Protein AF-A0A452ZER0-F1 (afdb_monomer_lite)

Secondary structure (DSSP, 8-state):
-------------------------------PPPPPPHHHHHHHHHHHHHHHHH---SSHHHHHHHHHHHHHHHHHHHH-

Foldseek 3Di:
DDPDPDDDDDDDDDDDDDDDDPPPPPPPPPVPDPDDDPVNVLVVLVVVLVVLVPDDDPDPVSVVVSVVSNVVSVVSNVVD

pLDDT: mean 77.19, std 20.68, range [39.0, 97.56]

Sequence (80 aa):
MIVLLAASETVLSISVENNTEPEVVKGPEFTQLPQISDEDMLFLYKWMLEEYRLMKPKNAEEKERIDTAKALLKELIRTK

Organism: Aegilops tauschii subsp. strangulata (NCBI:txid200361)

Structure (mmCIF, N/CA/C/O backbone):
data_AF-A0A452ZER0-F1
#
_entry.id   AF-A0A452ZER0-F1
#
loop_
_atom_site.group_PDB
_atom_site.id
_atom_site.type_symbol
_atom_site.label_atom_id
_atom_site.label_alt_id
_atom_site.label_comp_id
_atom_site.label_asym_id
_atom_site.label_entity_id
_atom_site.label_seq_id
_atom_site.pdbx_PDB_ins_code
_atom_site.Cartn_x
_atom_site.Cartn_y
_atom_site.Cartn_z
_atom_site.occupancy
_atom_site.B_iso_or_equiv
_atom_site.auth_seq_id
_atom_site.auth_comp_id
_atom_site.auth_asym_id
_atom_site.auth_atom_id
_atom_site.pdbx_PDB_model_num
ATOM 1 N N . MET A 1 1 ? 37.769 -49.846 7.724 1.00 44.50 1 MET A N 1
ATOM 2 C CA . MET A 1 1 ? 37.643 -48.940 8.885 1.00 44.50 1 MET A CA 1
ATOM 3 C C . MET A 1 1 ? 36.377 -48.129 8.701 1.00 44.50 1 MET A C 1
ATOM 5 O O . MET A 1 1 ? 36.350 -47.249 7.856 1.00 44.50 1 MET A O 1
ATOM 9 N N . ILE A 1 2 ? 35.311 -48.503 9.405 1.00 39.00 2 ILE A N 1
ATOM 10 C CA . ILE A 1 2 ? 34.051 -47.754 9.431 1.00 39.00 2 ILE A CA 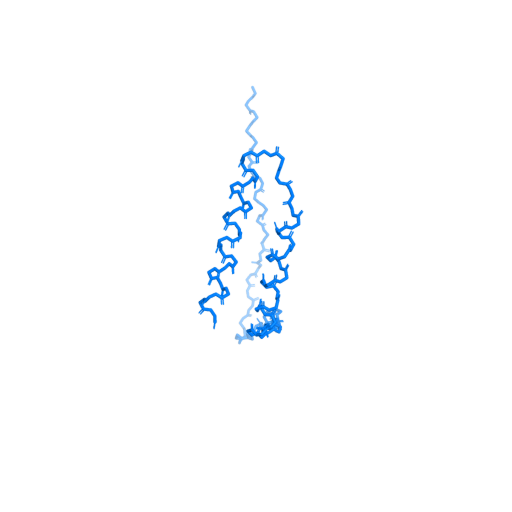1
ATOM 11 C C . ILE A 1 2 ? 34.201 -46.745 10.567 1.00 39.00 2 ILE A C 1
ATOM 13 O O . ILE A 1 2 ? 34.298 -47.145 11.723 1.00 39.00 2 ILE A O 1
ATOM 17 N N . VAL A 1 3 ? 34.294 -45.457 10.241 1.00 46.75 3 VAL A N 1
ATOM 18 C CA . VAL A 1 3 ? 34.246 -44.388 11.244 1.00 46.75 3 VAL A CA 1
ATOM 19 C C . VAL A 1 3 ? 32.779 -44.018 11.415 1.00 46.75 3 VAL A C 1
ATOM 21 O O . VAL A 1 3 ? 32.210 -43.290 10.607 1.00 46.75 3 VAL A O 1
ATOM 24 N N . LEU A 1 4 ? 32.156 -44.597 12.439 1.00 46.53 4 LEU A N 1
ATOM 25 C CA . LEU A 1 4 ? 30.833 -44.213 12.910 1.00 46.53 4 LEU A CA 1
ATOM 26 C C . LEU A 1 4 ? 31.018 -42.962 13.782 1.00 46.53 4 LEU A C 1
ATOM 28 O O . LEU A 1 4 ? 31.526 -43.054 14.898 1.00 46.53 4 LEU A O 1
ATOM 32 N N . LEU A 1 5 ? 30.669 -41.786 13.260 1.00 49.62 5 LEU A N 1
ATOM 33 C CA . LEU A 1 5 ? 30.627 -40.552 14.044 1.00 49.62 5 LEU A CA 1
ATOM 34 C C . LEU A 1 5 ? 29.327 -40.559 14.858 1.00 49.62 5 LEU A C 1
ATOM 36 O O . LEU A 1 5 ? 28.275 -40.143 14.378 1.00 49.62 5 LEU A O 1
ATOM 40 N N . ALA A 1 6 ? 29.401 -41.128 16.060 1.00 48.88 6 ALA A N 1
ATOM 41 C CA . ALA A 1 6 ? 28.313 -41.125 17.026 1.00 48.88 6 ALA A CA 1
ATOM 42 C C . ALA A 1 6 ? 28.145 -39.721 17.628 1.00 48.88 6 ALA A C 1
ATOM 44 O O . ALA A 1 6 ? 29.126 -39.050 17.953 1.00 48.88 6 ALA A O 1
ATOM 45 N N . ALA A 1 7 ? 26.890 -39.291 17.748 1.00 52.75 7 ALA A N 1
ATOM 46 C CA . ALA A 1 7 ? 26.485 -38.040 18.369 1.00 52.75 7 ALA A CA 1
ATOM 47 C C . ALA A 1 7 ? 26.998 -37.946 19.818 1.00 52.75 7 ALA A C 1
ATOM 49 O O . ALA A 1 7 ? 26.824 -38.877 20.603 1.00 52.75 7 ALA A O 1
ATOM 50 N N . SER A 1 8 ? 27.596 -36.810 20.185 1.00 51.81 8 SER A N 1
ATOM 51 C CA . SER A 1 8 ? 27.806 -36.457 21.591 1.00 51.81 8 SER A CA 1
ATOM 52 C C . SER A 1 8 ? 26.594 -35.681 22.085 1.00 51.81 8 SER A C 1
ATOM 54 O O . SER A 1 8 ? 26.513 -34.465 21.935 1.00 51.81 8 SER A O 1
ATOM 56 N N . GLU A 1 9 ? 25.652 -36.401 22.683 1.00 53.50 9 GLU A N 1
ATOM 57 C CA . GLU A 1 9 ? 24.686 -35.821 23.608 1.00 53.50 9 GLU A CA 1
ATOM 58 C C . GLU A 1 9 ? 25.386 -35.647 24.959 1.00 53.50 9 GLU A C 1
ATOM 60 O O . GLU A 1 9 ? 25.714 -36.615 25.649 1.00 53.50 9 GLU A O 1
ATOM 65 N N . THR A 1 10 ? 25.667 -34.398 25.327 1.00 46.38 10 THR A N 1
ATOM 66 C CA . THR A 1 10 ? 26.147 -34.067 26.669 1.00 46.38 10 THR A CA 1
ATOM 67 C C . THR A 1 10 ? 24.968 -34.154 27.629 1.00 46.38 10 THR A C 1
ATOM 69 O O . THR A 1 10 ? 24.184 -33.215 27.762 1.00 46.38 10 THR A O 1
ATOM 72 N N . VAL A 1 11 ? 24.852 -35.293 28.309 1.00 56.69 11 VAL A N 1
ATOM 73 C CA . VAL A 1 11 ? 24.029 -35.438 29.510 1.00 56.69 11 VAL A CA 1
ATOM 74 C C . VAL A 1 11 ? 24.691 -34.663 30.649 1.00 56.69 11 VAL A C 1
ATOM 76 O O . VAL A 1 11 ? 25.722 -35.063 31.187 1.00 56.69 11 VAL A O 1
ATOM 79 N N . LEU A 1 12 ? 24.123 -33.509 30.995 1.00 53.62 12 LEU A N 1
ATOM 80 C CA . LEU A 1 12 ? 24.498 -32.780 32.201 1.00 53.62 12 LEU A CA 1
ATOM 81 C C . LEU A 1 12 ? 23.623 -33.293 33.344 1.00 53.62 12 LEU A C 1
ATOM 83 O O . LEU A 1 12 ? 22.435 -32.990 33.439 1.00 53.62 12 LEU A O 1
ATOM 87 N N . SER A 1 13 ? 24.236 -34.137 34.168 1.00 48.56 13 SER A N 1
ATOM 88 C CA . SER A 1 13 ? 23.692 -34.668 35.410 1.00 48.56 13 SER A CA 1
ATOM 89 C C . SER A 1 13 ? 23.230 -33.535 36.326 1.00 48.56 13 SER A C 1
ATOM 91 O O . SER A 1 13 ? 24.034 -32.689 36.715 1.00 48.56 13 SER A O 1
ATOM 93 N N . ILE A 1 14 ? 21.957 -33.548 36.716 1.00 54.03 14 ILE A N 1
ATOM 94 C CA . ILE A 1 14 ? 21.448 -32.747 37.830 1.00 54.03 14 ILE A CA 1
ATOM 95 C C . ILE A 1 14 ? 20.989 -33.718 38.911 1.00 54.03 14 ILE A C 1
ATOM 97 O O . ILE A 1 14 ? 20.113 -34.557 38.695 1.00 54.03 14 ILE A O 1
ATOM 101 N N . SER A 1 15 ? 21.673 -33.631 40.049 1.00 49.34 15 SER A N 1
ATOM 102 C CA . SER A 1 15 ? 21.417 -34.404 41.256 1.00 49.34 15 SER A CA 1
ATOM 103 C C . SER A 1 15 ? 20.068 -34.049 41.879 1.00 49.34 15 SER A C 1
ATOM 105 O O . SER A 1 15 ? 19.603 -32.913 41.817 1.00 49.34 15 SER A O 1
ATOM 107 N N . VAL A 1 16 ? 19.478 -35.077 42.479 1.00 47.94 16 VAL A 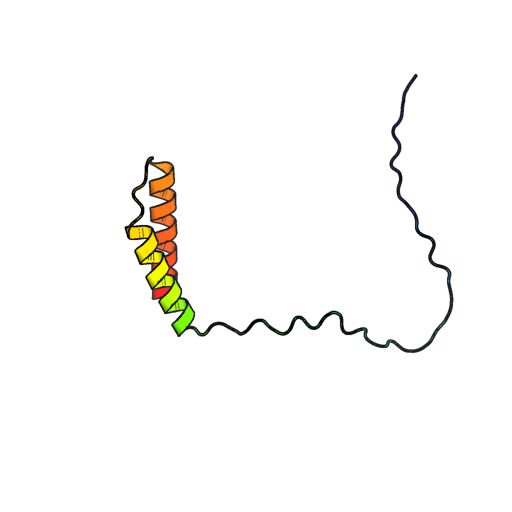N 1
ATOM 108 C CA . VAL A 1 16 ? 18.216 -35.112 43.222 1.00 47.94 16 VAL A CA 1
ATOM 109 C C . VAL A 1 16 ? 18.307 -34.342 44.552 1.00 47.94 16 VAL A C 1
ATOM 111 O O . VAL A 1 16 ? 19.391 -34.220 45.116 1.00 47.94 16 VAL A O 1
ATOM 114 N N . GLU A 1 17 ? 17.122 -33.959 45.052 1.00 45.62 17 GLU A N 1
ATOM 115 C CA . GLU A 1 17 ? 16.773 -33.466 46.402 1.00 45.62 17 GLU A CA 1
ATOM 116 C C . GLU A 1 17 ? 17.067 -31.978 46.662 1.00 45.62 17 GLU A C 1
ATOM 118 O O . GLU A 1 17 ? 18.176 -31.510 46.472 1.00 45.62 17 GLU A O 1
ATOM 123 N N . ASN A 1 18 ? 16.132 -31.150 47.134 1.00 47.03 18 ASN A N 1
ATOM 124 C CA . ASN A 1 18 ? 15.015 -31.425 48.030 1.00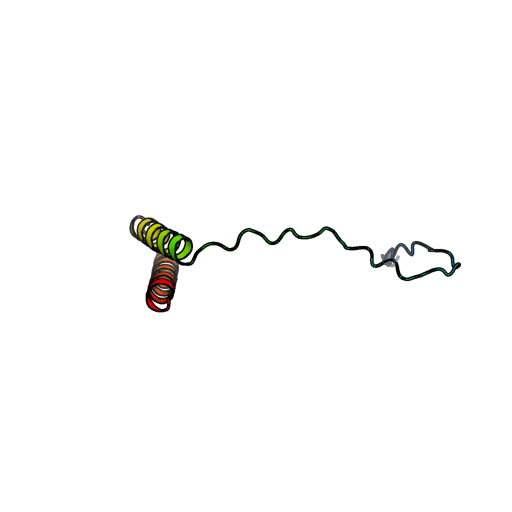 47.03 18 ASN A CA 1
ATOM 125 C C . ASN A 1 18 ? 13.956 -30.298 47.994 1.00 47.03 18 ASN A C 1
ATOM 127 O O . ASN A 1 18 ? 14.157 -29.189 47.516 1.00 47.03 18 ASN A O 1
ATOM 131 N N . ASN A 1 19 ? 12.790 -30.689 48.484 1.00 53.16 19 ASN A N 1
ATOM 132 C CA . ASN A 1 19 ? 11.485 -30.047 48.542 1.00 53.16 19 ASN A CA 1
ATOM 133 C C . ASN A 1 19 ? 11.460 -28.688 49.280 1.00 53.16 19 ASN A C 1
ATOM 135 O O . ASN A 1 19 ? 11.887 -28.663 50.430 1.00 53.16 19 ASN A O 1
ATOM 139 N N . THR A 1 20 ? 10.892 -27.622 48.687 1.00 51.69 20 THR A N 1
ATOM 140 C CA . THR A 1 20 ? 10.105 -26.540 49.345 1.00 51.69 20 THR A CA 1
ATOM 141 C C . THR A 1 20 ? 9.486 -25.626 48.268 1.00 51.69 20 THR A C 1
ATOM 143 O O . THR A 1 20 ? 10.232 -25.087 47.466 1.00 51.69 20 THR A O 1
ATOM 146 N N . GLU A 1 21 ? 8.150 -25.483 48.288 1.00 48.75 21 GLU A N 1
ATOM 147 C CA . GLU A 1 21 ? 7.287 -24.428 47.698 1.00 48.75 21 GLU A CA 1
ATOM 148 C C . GLU A 1 21 ? 7.532 -23.988 46.225 1.00 48.75 21 GLU A C 1
ATOM 150 O O . GLU A 1 21 ? 8.625 -23.543 45.883 1.00 48.75 21 GLU A O 1
ATOM 155 N N . PRO A 1 22 ? 6.524 -23.999 45.323 1.00 53.16 22 PRO A N 1
ATOM 156 C CA . PRO A 1 22 ? 6.687 -23.444 43.980 1.00 53.16 22 PRO A CA 1
ATOM 157 C C . PRO A 1 22 ? 6.755 -21.911 44.043 1.00 53.16 22 PRO A C 1
ATOM 159 O O . PRO A 1 22 ? 5.759 -21.215 43.839 1.00 53.16 22 PRO A O 1
ATOM 162 N N . GLU A 1 23 ? 7.941 -21.365 44.298 1.00 57.50 23 GLU A N 1
ATOM 163 C CA . GLU A 1 23 ? 8.238 -19.979 43.966 1.00 57.50 23 GLU A CA 1
ATOM 164 C C . GLU A 1 23 ? 8.181 -19.884 42.436 1.00 57.50 23 GLU A C 1
ATOM 166 O O . GLU A 1 23 ? 9.069 -20.344 41.716 1.00 57.50 23 GLU A O 1
ATOM 171 N N . VAL A 1 24 ? 7.052 -19.390 41.921 1.00 60.06 24 VAL A N 1
ATOM 172 C CA . VAL A 1 24 ? 6.855 -19.107 40.501 1.00 60.06 24 VAL A CA 1
ATOM 173 C C . VAL A 1 24 ? 7.930 -18.104 40.109 1.00 60.06 24 VAL A C 1
ATOM 175 O O . VAL A 1 24 ? 7.787 -16.903 40.331 1.00 60.06 24 VAL A O 1
ATOM 178 N N . VAL A 1 25 ? 9.023 -18.609 39.541 1.00 56.50 25 VAL A N 1
ATOM 179 C CA . VAL A 1 25 ? 10.053 -17.795 38.910 1.00 56.50 25 VAL A CA 1
ATOM 180 C C . VAL A 1 25 ? 9.356 -17.065 37.769 1.00 56.50 25 VAL A C 1
ATOM 182 O O . VAL A 1 25 ? 9.145 -17.618 36.688 1.00 56.50 25 VAL A O 1
ATOM 185 N N . LYS A 1 26 ? 8.921 -15.829 38.034 1.00 60.97 26 LYS A N 1
ATOM 186 C CA . LYS A 1 26 ? 8.467 -14.894 37.011 1.00 60.97 26 LYS A CA 1
ATOM 187 C C . LYS A 1 26 ? 9.669 -14.726 36.086 1.00 60.97 26 LYS A C 1
ATOM 189 O O . LYS A 1 26 ? 10.627 -14.037 36.431 1.00 60.97 26 LYS A O 1
ATOM 194 N N . GLY A 1 27 ? 9.657 -15.437 34.955 1.00 65.44 27 GLY A N 1
ATOM 195 C CA . GLY A 1 27 ? 10.613 -15.228 33.870 1.00 65.44 27 GLY A CA 1
ATOM 196 C C . GLY A 1 27 ? 10.663 -13.742 33.501 1.00 65.44 27 GLY A C 1
ATOM 197 O O . GLY A 1 27 ? 9.777 -12.999 33.937 1.00 65.44 27 GLY A O 1
ATOM 198 N N . PRO A 1 28 ? 11.676 -13.288 32.737 1.00 63.56 28 PRO A N 1
ATOM 199 C CA . PRO A 1 28 ? 11.829 -11.875 32.415 1.00 63.56 28 PRO A CA 1
ATOM 200 C C . PRO A 1 28 ? 10.476 -11.342 31.965 1.00 63.56 28 PRO A C 1
ATOM 202 O O . PRO A 1 28 ? 9.886 -11.839 31.005 1.00 63.56 28 PRO A O 1
ATOM 205 N N . GLU A 1 29 ? 9.943 -10.419 32.759 1.00 61.41 29 GLU A N 1
ATOM 206 C CA . GLU A 1 29 ? 8.703 -9.737 32.467 1.00 61.41 29 GLU A CA 1
ATOM 207 C C . GLU A 1 29 ? 8.944 -9.076 31.120 1.00 61.41 29 GLU A C 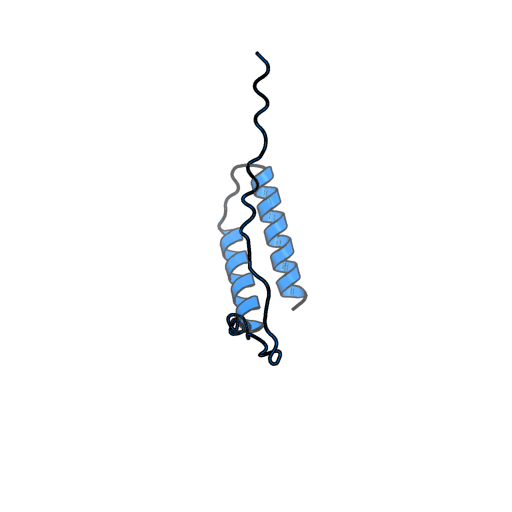1
ATOM 209 O O . GLU A 1 29 ? 9.687 -8.102 31.026 1.00 61.41 29 GLU A O 1
ATOM 214 N N . PHE A 1 30 ? 8.415 -9.675 30.051 1.00 60.22 30 PHE A N 1
ATOM 215 C CA . PHE A 1 30 ? 8.299 -8.994 28.779 1.00 60.22 30 PHE A CA 1
ATOM 216 C C . PHE A 1 30 ? 7.350 -7.842 29.069 1.00 60.22 30 PHE A C 1
ATOM 218 O O . PHE A 1 30 ? 6.131 -7.997 28.982 1.00 60.22 30 PHE A O 1
ATOM 225 N N . THR A 1 31 ? 7.911 -6.724 29.534 1.00 64.31 31 THR A N 1
ATOM 226 C CA . THR A 1 31 ? 7.214 -5.460 29.687 1.00 64.31 31 THR A CA 1
ATOM 227 C C . THR A 1 31 ? 6.509 -5.272 28.365 1.00 64.31 31 THR A C 1
ATOM 229 O O . THR A 1 31 ? 7.173 -5.217 27.327 1.00 64.31 31 THR A O 1
ATOM 232 N N . GLN A 1 32 ? 5.179 -5.349 28.390 1.00 65.75 32 GLN A N 1
ATOM 233 C CA . GLN A 1 32 ? 4.377 -5.349 27.177 1.00 65.75 32 GLN A CA 1
ATOM 234 C C . GLN A 1 32 ? 4.851 -4.163 26.345 1.00 65.75 32 GLN A C 1
ATOM 236 O O . GLN A 1 32 ? 4.846 -3.031 26.836 1.00 65.75 32 GLN A O 1
ATOM 241 N N . LEU A 1 33 ? 5.361 -4.434 25.138 1.00 68.19 33 LEU A N 1
ATOM 242 C CA . LEU A 1 33 ? 5.7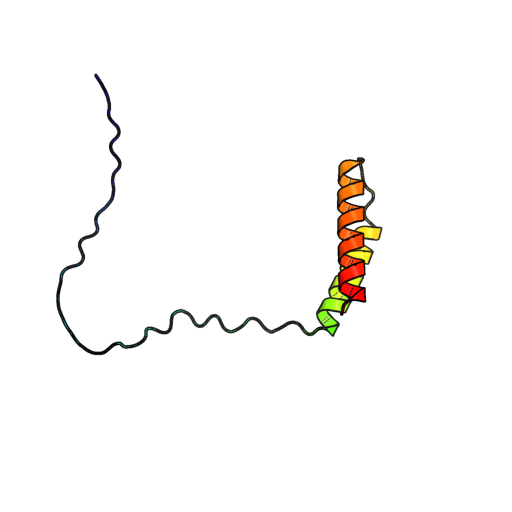54 -3.366 24.227 1.00 68.19 33 LEU A CA 1
ATOM 243 C C . LEU A 1 33 ? 4.564 -2.405 24.128 1.00 68.19 33 LEU A C 1
ATOM 245 O O . LEU A 1 33 ? 3.423 -2.883 24.087 1.00 68.19 33 LEU A O 1
ATOM 249 N N . PRO A 1 34 ? 4.799 -1.081 24.141 1.00 71.94 34 PRO A N 1
ATOM 250 C CA . PRO A 1 34 ? 3.711 -0.122 24.063 1.00 71.94 34 PRO A CA 1
ATOM 251 C C . PRO A 1 34 ? 2.837 -0.474 22.860 1.00 71.94 34 PRO A C 1
ATOM 253 O O . PRO A 1 34 ? 3.338 -0.644 21.746 1.00 71.94 34 PRO A O 1
ATOM 256 N N . GLN A 1 35 ? 1.539 -0.658 23.107 1.00 78.31 35 GLN A N 1
ATOM 257 C CA . GLN A 1 35 ? 0.599 -0.936 22.032 1.00 78.31 35 GLN A CA 1
ATOM 258 C C . GLN A 1 35 ? 0.521 0.317 21.162 1.00 78.31 35 GLN A C 1
ATOM 260 O O . GLN A 1 35 ? 0.178 1.392 21.649 1.00 78.31 35 GLN A O 1
ATOM 265 N N . ILE A 1 36 ? 0.915 0.189 19.897 1.00 82.75 36 ILE A N 1
ATOM 266 C CA . ILE A 1 36 ? 0.845 1.283 18.929 1.00 82.75 36 ILE A CA 1
ATOM 267 C C . ILE A 1 36 ? -0.635 1.636 18.726 1.00 82.75 36 ILE A C 1
ATOM 269 O O . ILE A 1 36 ? -1.461 0.741 18.533 1.00 82.75 36 ILE A O 1
ATOM 273 N N . SER A 1 37 ? -0.958 2.930 18.783 1.00 90.19 37 SER A N 1
ATOM 274 C CA . SER A 1 37 ? -2.314 3.434 18.550 1.00 90.19 37 SER A CA 1
ATOM 275 C C . SER A 1 37 ? -2.768 3.142 17.115 1.00 90.19 37 SER A C 1
ATOM 277 O O . SER A 1 37 ? -1.954 3.102 16.189 1.00 90.19 37 SER A O 1
ATOM 279 N N . ASP A 1 38 ? -4.074 2.986 16.891 1.00 89.94 38 ASP A N 1
ATOM 280 C CA . ASP A 1 38 ? -4.618 2.795 15.540 1.00 89.94 38 ASP A CA 1
ATOM 281 C C . ASP A 1 38 ? -4.279 3.979 14.615 1.00 89.94 38 ASP A C 1
ATOM 283 O O . ASP A 1 38 ? -3.991 3.785 13.433 1.00 89.94 38 ASP A O 1
ATOM 287 N N . GLU A 1 39 ? -4.228 5.201 15.152 1.00 91.38 39 GLU A N 1
ATOM 288 C CA . GLU A 1 39 ? -3.837 6.402 14.402 1.00 91.38 39 GLU A CA 1
ATOM 289 C C . GLU A 1 39 ? -2.380 6.337 13.922 1.00 91.38 39 GLU A C 1
ATOM 291 O O . GLU A 1 39 ? -2.093 6.643 12.761 1.00 91.38 39 GLU A O 1
ATOM 296 N N . ASP A 1 40 ? -1.476 5.873 14.787 1.00 92.81 40 ASP A N 1
ATOM 297 C CA . ASP A 1 40 ? -0.054 5.711 14.474 1.00 92.81 40 ASP A CA 1
ATOM 298 C C . ASP A 1 40 ? 0.152 4.621 13.415 1.00 92.81 40 ASP A C 1
ATOM 300 O O . ASP A 1 40 ? 0.940 4.795 12.480 1.00 92.81 40 ASP A O 1
ATOM 304 N N . MET A 1 41 ? -0.605 3.520 13.500 1.00 93.19 41 MET A N 1
ATOM 305 C CA . MET A 1 41 ? -0.601 2.480 12.466 1.00 93.19 41 MET A CA 1
ATOM 306 C C . MET A 1 41 ? -1.096 3.017 11.123 1.00 93.19 41 MET A C 1
ATOM 308 O O . MET A 1 41 ? -0.469 2.778 10.091 1.00 93.19 41 MET A O 1
ATOM 312 N N . LEU A 1 42 ? -2.197 3.774 11.114 1.00 94.75 42 LEU A N 1
ATOM 313 C CA . LEU A 1 42 ? -2.732 4.380 9.895 1.00 94.75 42 LEU A CA 1
ATOM 314 C C . LEU A 1 42 ? -1.749 5.373 9.271 1.00 94.75 42 LEU A C 1
ATOM 316 O O . LEU A 1 42 ? -1.593 5.395 8.045 1.00 94.75 42 LEU A O 1
ATOM 320 N N . PHE A 1 43 ? -1.084 6.188 10.091 1.00 95.31 43 PHE A N 1
ATOM 321 C CA . PHE A 1 43 ? -0.025 7.082 9.634 1.00 95.31 43 PHE A CA 1
ATOM 322 C C . PHE A 1 43 ? 1.118 6.291 8.990 1.00 95.31 43 PHE A C 1
ATOM 324 O O . PHE A 1 43 ? 1.509 6.590 7.858 1.00 95.31 43 PHE A O 1
ATOM 331 N N . LEU A 1 44 ? 1.587 5.233 9.657 1.00 95.44 44 LEU A N 1
ATOM 332 C CA . LEU A 1 44 ? 2.651 4.373 9.150 1.00 95.44 44 LEU A CA 1
ATOM 333 C C . LEU A 1 44 ? 2.272 3.715 7.817 1.00 95.44 44 LEU A C 1
ATOM 335 O O . LEU A 1 44 ? 3.058 3.755 6.873 1.00 95.44 44 LEU A O 1
ATOM 339 N N . TYR A 1 45 ? 1.064 3.160 7.695 1.00 95.94 45 TYR A N 1
ATOM 340 C CA . TYR A 1 45 ? 0.610 2.531 6.452 1.00 95.94 45 TYR A CA 1
ATOM 341 C C . TYR A 1 45 ? 0.505 3.532 5.300 1.00 95.94 45 TYR A C 1
ATOM 343 O O . TYR A 1 45 ? 0.905 3.223 4.175 1.00 95.94 45 TYR A O 1
ATOM 351 N N . LYS A 1 46 ? 0.018 4.751 5.558 1.00 95.88 46 LYS A N 1
ATOM 352 C CA . LYS A 1 46 ? -0.007 5.820 4.548 1.00 95.88 46 LYS A CA 1
ATOM 353 C C . LYS A 1 46 ? 1.404 6.206 4.113 1.00 95.88 46 LYS A C 1
ATOM 355 O O . LYS A 1 46 ? 1.641 6.353 2.916 1.00 95.88 46 LYS A O 1
ATOM 360 N N . TRP A 1 47 ? 2.330 6.327 5.062 1.00 97.31 47 TRP A N 1
ATOM 361 C CA . TRP A 1 47 ? 3.723 6.653 4.773 1.00 97.31 47 TRP A CA 1
ATOM 362 C C . TRP A 1 47 ? 4.412 5.551 3.958 1.00 97.31 47 TRP A C 1
ATOM 364 O O . TRP A 1 47 ? 4.980 5.830 2.906 1.00 97.31 47 TRP A O 1
ATOM 374 N N . MET A 1 48 ? 4.266 4.285 4.361 1.00 96.38 48 MET A N 1
ATOM 375 C CA . MET A 1 48 ? 4.780 3.142 3.601 1.00 96.38 48 MET A CA 1
ATOM 376 C C . MET A 1 48 ? 4.221 3.106 2.177 1.00 96.38 48 MET A C 1
ATOM 378 O O . MET A 1 48 ? 4.946 2.819 1.229 1.00 96.38 48 MET A O 1
ATOM 382 N N . LEU A 1 49 ? 2.928 3.389 2.003 1.00 96.75 49 LEU A N 1
ATOM 383 C CA . LEU A 1 49 ? 2.303 3.420 0.684 1.00 96.75 49 LEU A CA 1
ATOM 384 C C . LEU A 1 49 ? 2.923 4.498 -0.216 1.00 96.75 49 LEU A C 1
ATOM 386 O O . LEU A 1 49 ? 3.074 4.261 -1.417 1.00 96.75 49 LEU A O 1
ATOM 390 N N . GLU A 1 50 ? 3.303 5.644 0.350 1.00 96.50 50 GLU A N 1
ATOM 391 C CA . GLU A 1 50 ? 4.032 6.688 -0.371 1.00 96.50 50 GLU A CA 1
ATOM 392 C C . GLU A 1 50 ? 5.452 6.239 -0.733 1.00 96.50 50 GLU A C 1
ATOM 394 O O . GLU A 1 50 ? 5.853 6.362 -1.889 1.00 96.50 50 GLU A O 1
ATOM 399 N N . GLU A 1 51 ? 6.160 5.585 0.188 1.00 96.81 51 GLU A N 1
ATOM 400 C CA . GLU A 1 51 ? 7.477 4.997 -0.079 1.00 96.81 51 GLU A CA 1
ATOM 401 C C . GLU A 1 51 ? 7.421 4.020 -1.270 1.00 96.81 51 GLU A C 1
ATOM 403 O O . GLU A 1 51 ? 8.187 4.119 -2.232 1.00 96.81 51 GLU A O 1
ATOM 408 N N . TYR A 1 52 ? 6.421 3.133 -1.294 1.00 94.12 52 TYR A N 1
ATOM 409 C CA . TYR A 1 52 ? 6.203 2.203 -2.405 1.00 94.12 52 TYR A CA 1
ATOM 410 C C . TYR A 1 52 ? 5.790 2.891 -3.721 1.00 94.12 52 TYR A C 1
ATOM 412 O O . TYR A 1 52 ? 5.948 2.298 -4.794 1.00 94.12 52 TYR A O 1
ATOM 420 N N . ARG A 1 53 ? 5.237 4.113 -3.705 1.00 92.81 53 ARG A N 1
ATOM 421 C CA . ARG A 1 53 ? 4.961 4.887 -4.935 1.00 92.81 53 ARG A CA 1
ATOM 422 C C . ARG A 1 53 ? 6.228 5.460 -5.557 1.00 92.81 53 ARG A C 1
ATOM 424 O O . ARG A 1 53 ? 6.274 5.580 -6.780 1.00 92.81 53 ARG A O 1
ATOM 431 N N . LEU A 1 54 ? 7.235 5.764 -4.743 1.00 95.56 54 LEU A N 1
ATOM 432 C CA . LEU A 1 54 ? 8.533 6.255 -5.206 1.00 95.56 54 LEU A CA 1
ATOM 433 C C . LEU A 1 54 ? 9.386 5.142 -5.834 1.00 95.56 54 LEU A C 1
ATOM 435 O O . LEU A 1 54 ? 10.242 5.416 -6.679 1.00 95.56 54 LEU A O 1
ATOM 439 N N . MET A 1 55 ? 9.131 3.882 -5.470 1.00 94.44 55 MET A N 1
ATOM 440 C CA . MET A 1 55 ? 9.838 2.732 -6.031 1.00 94.44 55 MET A CA 1
ATOM 441 C C . MET A 1 55 ? 9.551 2.556 -7.528 1.00 94.44 55 MET A C 1
ATOM 443 O O . MET A 1 55 ? 8.402 2.425 -7.958 1.00 94.44 55 MET A O 1
ATOM 447 N N . LYS A 1 56 ? 10.623 2.490 -8.324 1.00 94.00 56 LYS A N 1
ATOM 448 C CA . LYS A 1 56 ? 10.576 2.156 -9.752 1.00 94.00 56 LYS A CA 1
ATOM 449 C C . LYS A 1 56 ? 11.000 0.693 -9.935 1.00 94.00 56 LYS A C 1
ATOM 451 O O . LYS A 1 56 ? 12.183 0.409 -9.740 1.00 94.00 56 LYS A O 1
ATOM 456 N N . PRO A 1 57 ? 10.080 -0.223 -10.290 1.00 95.69 57 PRO A N 1
ATOM 457 C CA . PRO A 1 57 ? 10.416 -1.633 -10.456 1.00 95.69 57 PRO A CA 1
ATOM 458 C C . PRO A 1 57 ? 11.384 -1.827 -11.625 1.00 95.69 57 PRO A C 1
ATOM 460 O O . PRO A 1 57 ? 11.214 -1.217 -12.684 1.00 95.69 57 PRO A O 1
ATOM 463 N N . LYS A 1 58 ? 12.387 -2.690 -11.441 1.00 95.25 58 LYS A N 1
ATOM 464 C CA . LYS A 1 58 ? 13.388 -3.000 -12.475 1.00 95.25 58 LYS A CA 1
ATOM 465 C C . LYS A 1 58 ? 12.981 -4.187 -13.346 1.00 95.25 58 LYS A C 1
ATOM 467 O O . LYS A 1 58 ? 13.435 -4.291 -14.482 1.00 95.25 58 LYS A O 1
ATOM 472 N N . ASN A 1 59 ? 12.138 -5.077 -12.825 1.00 96.69 59 ASN A N 1
ATOM 473 C CA . ASN A 1 59 ? 11.637 -6.258 -13.522 1.00 96.69 59 ASN A CA 1
ATOM 474 C C . ASN A 1 59 ? 10.154 -6.532 -13.182 1.00 96.69 59 ASN A C 1
ATOM 476 O O . ASN A 1 59 ? 9.556 -5.875 -12.327 1.00 96.69 59 ASN A O 1
ATOM 480 N N . ALA A 1 60 ? 9.545 -7.486 -13.893 1.00 96.62 60 ALA A N 1
ATOM 481 C CA . ALA A 1 60 ? 8.127 -7.819 -13.732 1.00 96.62 60 ALA A CA 1
ATOM 482 C C . ALA A 1 60 ? 7.806 -8.430 -12.356 1.00 96.62 60 ALA A C 1
ATOM 484 O O . ALA A 1 60 ? 6.773 -8.108 -11.777 1.00 96.62 60 ALA A O 1
ATOM 485 N N . GLU A 1 61 ? 8.708 -9.249 -11.814 1.00 96.81 61 GLU A N 1
ATOM 486 C CA . GLU A 1 61 ? 8.551 -9.871 -10.494 1.00 96.81 61 GLU A CA 1
ATOM 487 C C . GLU A 1 61 ? 8.541 -8.822 -9.369 1.00 96.81 61 GLU A C 1
ATOM 489 O O . GLU A 1 61 ? 7.673 -8.826 -8.500 1.00 96.81 61 GLU A O 1
ATOM 494 N N . GLU A 1 62 ? 9.460 -7.855 -9.401 1.00 95.88 62 GLU A N 1
ATOM 495 C CA . GLU A 1 62 ? 9.507 -6.754 -8.435 1.00 95.88 62 GLU A CA 1
ATOM 496 C C . GLU A 1 62 ? 8.276 -5.855 -8.561 1.00 95.88 62 GLU A C 1
ATOM 498 O O . GLU A 1 62 ? 7.714 -5.433 -7.550 1.00 95.88 62 GLU A O 1
ATOM 503 N N . LYS A 1 63 ? 7.798 -5.619 -9.790 1.00 96.50 63 LYS A N 1
ATOM 504 C CA . LYS A 1 63 ? 6.534 -4.913 -10.017 1.00 96.50 63 LYS A CA 1
ATOM 505 C C . LYS A 1 63 ? 5.369 -5.633 -9.337 1.00 96.50 63 LYS A C 1
ATOM 507 O O . LYS A 1 63 ? 4.601 -4.984 -8.637 1.00 96.50 63 LYS A O 1
ATOM 512 N N . GLU A 1 64 ? 5.247 -6.945 -9.510 1.00 97.38 64 GLU A N 1
ATOM 513 C CA . GLU A 1 64 ? 4.174 -7.734 -8.897 1.00 97.38 64 GLU A CA 1
ATOM 514 C C . GLU A 1 64 ? 4.235 -7.691 -7.365 1.00 97.38 64 GLU A C 1
ATOM 516 O O . GLU A 1 64 ? 3.216 -7.485 -6.701 1.00 97.38 64 GLU A O 1
ATOM 521 N N . ARG A 1 65 ? 5.437 -7.799 -6.789 1.00 96.69 65 ARG A N 1
ATOM 522 C CA . ARG A 1 65 ? 5.644 -7.684 -5.338 1.00 96.69 65 ARG A CA 1
ATOM 523 C C . ARG A 1 65 ? 5.245 -6.308 -4.811 1.00 96.69 65 ARG A C 1
ATOM 525 O O . ARG A 1 65 ? 4.572 -6.223 -3.785 1.00 96.69 65 ARG A O 1
ATOM 532 N N . ILE A 1 66 ? 5.620 -5.242 -5.518 1.00 97.25 66 ILE A N 1
ATOM 533 C CA . ILE A 1 66 ? 5.247 -3.865 -5.168 1.00 97.25 66 ILE A CA 1
ATOM 534 C C . ILE A 1 66 ? 3.732 -3.665 -5.296 1.00 97.25 66 ILE A C 1
ATOM 536 O O . IL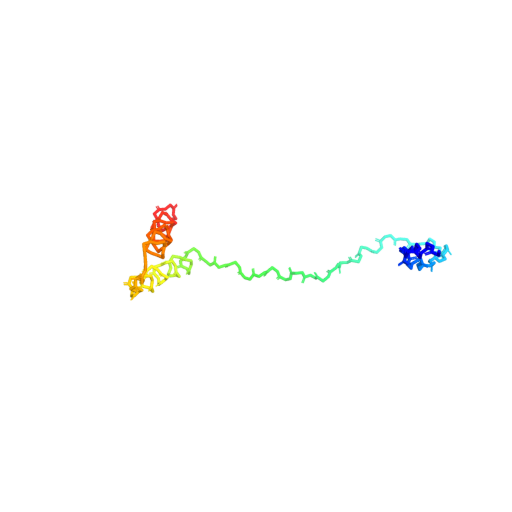E A 1 66 ? 3.123 -3.060 -4.414 1.00 97.25 66 ILE A O 1
ATOM 540 N N . ASP A 1 67 ? 3.107 -4.177 -6.356 1.00 97.31 67 ASP A N 1
ATOM 541 C CA . ASP A 1 67 ? 1.661 -4.068 -6.573 1.00 97.31 67 ASP A CA 1
ATOM 542 C C . ASP A 1 67 ? 0.880 -4.824 -5.485 1.00 97.31 67 ASP A C 1
ATOM 544 O O . ASP A 1 67 ? -0.088 -4.293 -4.933 1.00 97.31 67 ASP A O 1
ATOM 548 N N . THR A 1 68 ? 1.355 -6.010 -5.097 1.00 97.56 68 THR A N 1
ATOM 549 C CA . THR A 1 68 ? 0.785 -6.814 -4.006 1.00 97.56 68 THR A CA 1
ATOM 550 C C . THR A 1 68 ? 0.926 -6.111 -2.658 1.00 97.56 68 THR A C 1
ATOM 552 O O . THR A 1 68 ? -0.053 -5.979 -1.923 1.00 97.56 68 THR A O 1
ATOM 555 N N . ALA A 1 69 ? 2.114 -5.587 -2.340 1.00 96.44 69 ALA A N 1
ATOM 556 C CA . ALA A 1 69 ? 2.342 -4.832 -1.109 1.00 96.44 69 ALA A CA 1
ATOM 557 C C . ALA A 1 69 ? 1.440 -3.590 -1.038 1.00 96.44 69 ALA A C 1
ATOM 559 O O . ALA A 1 69 ? 0.785 -3.350 -0.023 1.00 96.44 69 ALA A O 1
ATOM 560 N N . LYS A 1 70 ? 1.329 -2.838 -2.143 1.00 97.31 70 LYS A N 1
ATOM 561 C CA . LYS A 1 70 ? 0.409 -1.696 -2.263 1.00 97.31 70 LYS A CA 1
ATOM 562 C C . LYS A 1 70 ? -1.048 -2.105 -2.055 1.00 97.31 70 LYS A C 1
ATOM 564 O O . LYS A 1 70 ? -1.792 -1.344 -1.442 1.00 97.31 70 LYS A O 1
ATOM 569 N N . ALA A 1 71 ? -1.472 -3.255 -2.577 1.00 97.44 71 ALA A N 1
ATOM 570 C CA . ALA A 1 71 ? -2.834 -3.751 -2.399 1.00 97.44 71 ALA A CA 1
ATOM 571 C C . ALA A 1 71 ? -3.130 -4.083 -0.928 1.00 97.44 71 ALA A C 1
ATOM 573 O O . ALA A 1 71 ? -4.144 -3.630 -0.402 1.00 97.44 71 ALA A O 1
ATOM 574 N N . LEU A 1 72 ? -2.212 -4.776 -0.246 1.00 97.12 72 LEU A N 1
ATOM 575 C CA . LEU A 1 72 ? -2.340 -5.087 1.182 1.00 97.12 72 LEU A CA 1
ATOM 576 C C . LEU A 1 72 ? -2.407 -3.821 2.044 1.00 97.12 72 LEU A C 1
ATOM 578 O O . LEU A 1 72 ? -3.281 -3.707 2.897 1.00 97.12 72 LEU A O 1
ATOM 582 N N . LEU A 1 73 ? -1.540 -2.838 1.785 1.00 96.44 73 LEU A N 1
ATOM 583 C CA . LEU A 1 73 ? -1.546 -1.548 2.487 1.00 96.44 73 LEU A CA 1
ATOM 584 C C . LEU A 1 73 ? -2.878 -0.808 2.331 1.00 96.44 73 LEU A C 1
ATOM 586 O O . LEU A 1 73 ? -3.394 -0.251 3.296 1.00 96.44 73 LEU A O 1
ATOM 590 N N . LYS A 1 74 ? -3.455 -0.817 1.124 1.00 96.25 74 LYS A N 1
ATOM 591 C CA . LYS A 1 74 ? -4.767 -0.205 0.875 1.00 96.25 74 LYS A CA 1
ATOM 592 C C . LYS A 1 74 ? -5.881 -0.910 1.635 1.00 96.25 74 LYS A C 1
ATOM 594 O O . LYS A 1 74 ? -6.748 -0.222 2.162 1.00 96.25 74 LYS A O 1
ATOM 599 N N . GLU A 1 75 ? -5.861 -2.240 1.689 1.00 96.81 75 GLU A N 1
ATOM 600 C CA . GLU A 1 75 ? -6.877 -2.990 2.428 1.00 96.81 75 GLU A CA 1
ATOM 601 C C . GLU A 1 75 ? -6.763 -2.725 3.931 1.00 96.81 75 GLU A C 1
ATOM 603 O O . GLU A 1 75 ? -7.756 -2.373 4.553 1.00 96.81 75 GLU A O 1
ATOM 608 N N . LEU A 1 76 ? -5.550 -2.744 4.496 1.00 94.25 76 LEU A N 1
ATOM 609 C CA . LEU A 1 76 ? -5.323 -2.425 5.912 1.00 94.25 76 LEU A CA 1
ATOM 610 C C . LEU A 1 76 ? -5.821 -1.025 6.296 1.00 94.25 76 LEU A C 1
ATOM 612 O O . LEU A 1 76 ? -6.408 -0.861 7.359 1.00 94.25 76 LEU A O 1
ATOM 616 N N . ILE A 1 77 ? -5.626 -0.028 5.427 1.00 93.00 77 ILE A N 1
ATOM 617 C CA . ILE A 1 77 ? -6.139 1.335 5.640 1.00 93.00 77 ILE A CA 1
ATOM 618 C C . ILE A 1 77 ? -7.668 1.395 5.503 1.00 93.00 77 ILE A C 1
ATOM 620 O O . ILE A 1 77 ? -8.292 2.258 6.107 1.00 93.00 77 ILE A O 1
ATOM 624 N N . ARG A 1 78 ? -8.278 0.526 4.687 1.00 94.00 78 ARG A N 1
ATOM 625 C CA . ARG A 1 78 ? -9.730 0.508 4.457 1.00 94.00 78 ARG A CA 1
ATOM 626 C C . ARG A 1 78 ? -10.496 -0.228 5.556 1.00 94.00 78 ARG A C 1
ATOM 628 O O . ARG A 1 78 ? -11.642 0.118 5.817 1.00 94.00 78 ARG A O 1
ATOM 635 N N . THR A 1 79 ? -9.904 -1.278 6.121 1.00 90.25 79 THR A N 1
ATOM 636 C CA . THR A 1 79 ? -10.537 -2.141 7.130 1.00 90.25 79 THR A CA 1
ATOM 637 C C . THR A 1 79 ? -10.425 -1.577 8.550 1.00 90.25 79 THR A C 1
ATOM 639 O O . THR A 1 79 ? -11.183 -1.999 9.421 1.00 90.25 79 THR A O 1
ATOM 642 N N . LYS A 1 80 ? -9.480 -0.663 8.788 1.00 70.44 80 LYS A N 1
ATOM 643 C CA . LYS A 1 80 ? -9.287 0.042 10.061 1.00 70.44 80 LYS A CA 1
ATOM 644 C C . LYS A 1 80 ? -10.175 1.276 10.155 1.00 70.44 80 LYS A C 1
ATOM 646 O O . LYS A 1 80 ? -10.767 1.453 11.239 1.00 70.44 80 LYS A O 1
#

Radius of gyration: 26.77 Å; chains: 1; bounding box: 48×56×63 Å